Protein AF-A0A4V1NUN2-F1 (afdb_monomer_lite)

Radius of gyration: 10.96 Å; chains: 1; bounding box: 24×24×30 Å

Secondary structure (DSSP, 8-state):
--EEEEEEESSSTTEEEEEETTPPPP--SS---EEEEEEEEGGGS-HHHHHHHHHHSEEEEE--

Organism: NCBI:txid1560006

Sequence (64 aa):
MQEFDLYVNSQEPNLGLYVRAGAALPDLSSLHPWEFYRAVAANELSAELVQRIQIDGHAFQDLG

pLDDT: mean 85.05, std 10.16, range [48.69, 93.0]

Foldseek 3Di:
DWKWWWWAAPVQRQKIKTAGPPDDDPPPVDPRPGHTDDMDHPVNDDPVQVVCCVVVRMDMDGND

Structure (mmCIF, N/CA/C/O backbone):
data_AF-A0A4V1NUN2-F1
#
_entry.id   AF-A0A4V1NUN2-F1
#
loop_
_atom_site.group_PDB
_atom_site.id
_atom_site.type_symbol
_atom_site.label_atom_id
_atom_site.label_alt_id
_atom_site.label_comp_id
_atom_site.label_asym_id
_atom_site.label_entity_id
_atom_site.label_seq_id
_atom_site.pdbx_PDB_ins_code
_atom_site.Cartn_x
_atom_site.Cartn_y
_atom_site.Cartn_z
_atom_site.occupancy
_atom_site.B_iso_or_equiv
_atom_site.auth_seq_id
_atom_site.auth_comp_id
_atom_site.auth_asym_id
_atom_site.auth_atom_id
_atom_site.pdbx_PDB_model_num
ATOM 1 N N . MET A 1 1 ? -3.289 -2.533 14.828 1.00 74.50 1 MET A N 1
ATOM 2 C CA . MET A 1 1 ? -3.378 -1.305 14.007 1.00 74.50 1 MET A CA 1
ATOM 3 C C . MET A 1 1 ? -3.532 -1.764 12.565 1.00 74.50 1 MET A C 1
ATOM 5 O O . MET A 1 1 ? -3.078 -2.862 12.281 1.00 74.50 1 MET A O 1
ATOM 9 N N . GLN A 1 2 ? -4.255 -1.044 11.704 1.00 85.31 2 GLN A N 1
ATOM 10 C CA . GLN A 1 2 ? -4.388 -1.474 10.306 1.00 85.31 2 GLN A CA 1
ATOM 11 C C . GLN A 1 2 ? -3.098 -1.121 9.554 1.00 85.31 2 GLN A C 1
ATOM 13 O O . GLN A 1 2 ? -2.617 0.006 9.666 1.00 85.31 2 GLN A O 1
ATOM 18 N N . GLU A 1 3 ? -2.545 -2.090 8.834 1.00 90.81 3 GLU A N 1
ATOM 19 C CA . GLU A 1 3 ? -1.307 -1.968 8.063 1.00 90.81 3 GLU A CA 1
ATOM 20 C C . GLU A 1 3 ? -1.582 -2.317 6.599 1.00 90.81 3 GLU A C 1
ATOM 22 O O . GLU A 1 3 ? -2.520 -3.060 6.276 1.00 90.81 3 GLU A O 1
ATOM 27 N N . PHE A 1 4 ? -0.770 -1.744 5.723 1.00 92.81 4 PHE A N 1
ATOM 28 C CA . PHE A 1 4 ? -0.857 -1.896 4.282 1.00 92.81 4 PHE A CA 1
ATOM 29 C C . PHE A 1 4 ? 0.524 -2.183 3.714 1.00 92.81 4 PHE A C 1
ATOM 31 O O . PHE A 1 4 ? 1.510 -1.594 4.150 1.00 92.81 4 PHE A O 1
ATOM 38 N N . ASP A 1 5 ? 0.587 -3.064 2.728 1.00 92.50 5 ASP A N 1
ATOM 39 C CA . ASP A 1 5 ? 1.826 -3.362 2.023 1.00 92.50 5 ASP A CA 1
ATOM 40 C C . ASP A 1 5 ? 1.953 -2.413 0.828 1.00 92.50 5 ASP A C 1
ATOM 42 O O . ASP A 1 5 ? 1.033 -2.308 0.012 1.00 92.50 5 ASP A O 1
ATOM 46 N N . LEU A 1 6 ? 3.081 -1.707 0.744 1.00 91.94 6 LEU A N 1
ATOM 47 C CA . LEU A 1 6 ? 3.438 -0.852 -0.383 1.00 91.94 6 LEU A CA 1
ATOM 48 C C . LEU A 1 6 ? 4.371 -1.609 -1.323 1.00 91.94 6 LEU A C 1
ATOM 50 O O . LEU A 1 6 ? 5.452 -2.052 -0.928 1.00 91.94 6 LEU A O 1
ATOM 54 N N . TYR A 1 7 ? 3.964 -1.675 -2.581 1.00 90.75 7 TYR A N 1
ATOM 55 C CA . TYR A 1 7 ? 4.743 -2.172 -3.699 1.00 90.75 7 TYR A CA 1
ATOM 56 C C . TYR A 1 7 ? 5.107 -1.008 -4.616 1.00 90.75 7 TYR A C 1
ATOM 58 O O . TYR A 1 7 ? 4.281 -0.132 -4.864 1.00 90.75 7 TYR A O 1
ATOM 66 N N . VAL A 1 8 ? 6.329 -0.998 -5.134 1.00 89.56 8 VAL A N 1
ATOM 67 C CA . VAL A 1 8 ? 6.785 -0.005 -6.118 1.00 89.56 8 VAL A CA 1
ATOM 68 C C . VAL A 1 8 ? 7.041 -0.682 -7.448 1.00 89.56 8 VAL A C 1
ATOM 70 O O . VAL A 1 8 ? 7.422 -1.850 -7.483 1.00 89.56 8 VAL A O 1
ATOM 73 N N . ASN A 1 9 ? 6.824 0.043 -8.539 1.00 86.44 9 ASN A N 1
ATOM 74 C CA . ASN A 1 9 ? 7.070 -0.474 -9.875 1.00 86.44 9 ASN A CA 1
ATOM 75 C C . ASN A 1 9 ? 8.467 -0.057 -10.360 1.00 86.44 9 ASN A C 1
ATOM 77 O O . ASN A 1 9 ? 8.744 1.128 -10.522 1.00 86.44 9 ASN A O 1
ATOM 81 N N . SER A 1 10 ? 9.351 -1.008 -10.663 1.00 82.94 10 SER A N 1
ATOM 82 C CA . SER A 1 10 ? 10.704 -0.699 -11.163 1.00 82.94 10 SER A CA 1
ATOM 83 C C . SER A 1 10 ? 10.721 -0.100 -12.583 1.00 82.94 10 SER A C 1
ATOM 85 O O . SER A 1 10 ? 11.749 0.415 -13.015 1.00 82.94 10 SER A O 1
ATOM 87 N N . GLN A 1 11 ? 9.613 -0.161 -13.334 1.00 84.62 11 GLN A N 1
ATOM 88 C CA . GLN A 1 11 ? 9.426 0.574 -14.598 1.00 84.62 11 GLN A CA 1
ATOM 89 C C . GLN A 1 11 ? 8.853 1.981 -14.375 1.00 84.62 11 GLN A C 1
ATOM 91 O O . GLN A 1 11 ? 9.101 2.875 -15.180 1.00 84.62 11 GLN A O 1
ATOM 96 N N . GLU A 1 12 ? 8.105 2.179 -13.289 1.00 84.81 12 GLU A N 1
ATOM 97 C CA . GLU A 1 12 ? 7.453 3.440 -12.930 1.00 84.81 12 GLU A CA 1
ATOM 98 C C . GLU A 1 12 ? 7.783 3.777 -11.468 1.00 84.81 12 GLU A C 1
ATOM 100 O O . GLU A 1 12 ? 6.967 3.532 -10.579 1.00 84.81 12 GLU A O 1
ATOM 105 N N . PRO A 1 13 ? 8.981 4.325 -11.184 1.00 81.06 13 PRO A N 1
ATOM 106 C CA . PRO A 1 13 ? 9.476 4.488 -9.811 1.00 81.06 13 PRO A CA 1
ATOM 107 C C . PRO A 1 13 ? 8.631 5.445 -8.960 1.00 81.06 13 PRO A C 1
ATOM 109 O O . PRO A 1 13 ? 8.706 5.408 -7.734 1.00 81.06 13 PRO A O 1
ATOM 112 N N . ASN A 1 14 ? 7.813 6.279 -9.605 1.00 88.88 14 ASN A N 1
ATOM 113 C CA . ASN A 1 14 ? 6.890 7.188 -8.938 1.00 88.88 14 ASN A CA 1
ATOM 114 C C . ASN A 1 14 ? 5.523 6.545 -8.671 1.00 88.88 14 ASN A C 1
ATOM 116 O O . ASN A 1 14 ? 4.670 7.194 -8.090 1.00 88.88 14 ASN A O 1
ATOM 120 N N . LEU A 1 15 ? 5.273 5.299 -9.080 1.00 89.38 15 LEU A N 1
ATOM 121 C CA . LEU A 1 15 ? 3.983 4.650 -8.876 1.00 89.38 15 LEU A CA 1
ATOM 122 C C . LEU A 1 15 ? 4.054 3.648 -7.719 1.00 89.38 15 LEU A C 1
ATOM 124 O O . LEU A 1 15 ? 4.752 2.633 -7.781 1.00 89.38 15 LEU A O 1
ATOM 128 N N . GLY A 1 16 ? 3.288 3.933 -6.668 1.00 91.25 16 GLY A N 1
ATOM 129 C CA . GLY A 1 16 ? 3.079 3.066 -5.518 1.00 91.25 16 GLY A CA 1
ATOM 130 C C . GLY A 1 16 ? 1.748 2.324 -5.603 1.00 91.25 16 GLY A C 1
ATOM 131 O O . GLY A 1 16 ? 0.708 2.908 -5.910 1.00 91.25 16 GLY A O 1
ATOM 132 N N . LEU A 1 17 ? 1.771 1.034 -5.290 1.00 91.56 17 LEU A N 1
ATOM 133 C CA . LEU A 1 17 ? 0.598 0.186 -5.130 1.00 91.56 17 LEU A CA 1
ATOM 134 C C . LEU A 1 17 ? 0.467 -0.202 -3.660 1.00 91.56 17 LEU A C 1
ATOM 136 O O . LEU A 1 17 ? 1.304 -0.915 -3.114 1.00 91.56 17 LEU A O 1
ATOM 140 N N . TYR A 1 18 ? -0.615 0.242 -3.040 1.00 92.50 18 TYR A N 1
ATOM 141 C CA . TYR A 1 18 ? -0.970 -0.105 -1.675 1.00 92.50 18 TYR A CA 1
ATOM 142 C C . TYR A 1 18 ? -2.002 -1.223 -1.674 1.00 92.50 18 TYR A C 1
ATOM 144 O O . TYR A 1 18 ? -3.030 -1.126 -2.345 1.00 92.50 18 TYR A O 1
ATOM 152 N N . VAL A 1 19 ? -1.767 -2.259 -0.878 1.00 91.69 19 VAL A N 1
ATOM 153 C CA . VAL A 1 19 ? -2.712 -3.362 -0.662 1.00 91.69 19 VAL A CA 1
ATOM 154 C C . VAL A 1 19 ? -2.887 -3.627 0.826 1.00 91.69 19 VAL A C 1
ATOM 156 O O . VAL A 1 19 ? -2.083 -3.199 1.653 1.00 91.69 19 VAL A O 1
ATOM 159 N N . ARG A 1 20 ? -3.959 -4.325 1.200 1.00 90.62 20 ARG A N 1
ATOM 160 C CA . ARG A 1 20 ? -4.156 -4.745 2.596 1.00 90.62 20 ARG A CA 1
ATOM 161 C C . ARG A 1 20 ? -3.021 -5.675 3.027 1.00 90.62 20 ARG A C 1
ATOM 163 O O . ARG A 1 20 ? -2.676 -6.577 2.271 1.00 90.62 20 ARG A O 1
ATOM 170 N N . ALA A 1 21 ? -2.498 -5.487 4.240 1.00 84.19 21 ALA A N 1
ATOM 171 C CA . ALA A 1 21 ? -1.428 -6.337 4.755 1.00 84.19 21 ALA A CA 1
ATOM 172 C C . ALA A 1 21 ? -1.799 -7.826 4.679 1.00 84.19 21 ALA A C 1
ATOM 174 O O . ALA A 1 21 ? -2.864 -8.238 5.153 1.00 84.19 21 ALA A O 1
ATOM 175 N N . GLY A 1 22 ? -0.924 -8.622 4.063 1.00 76.25 22 GLY A N 1
ATOM 176 C CA . GLY A 1 22 ? -1.122 -10.065 3.896 1.00 76.25 22 GLY A CA 1
ATO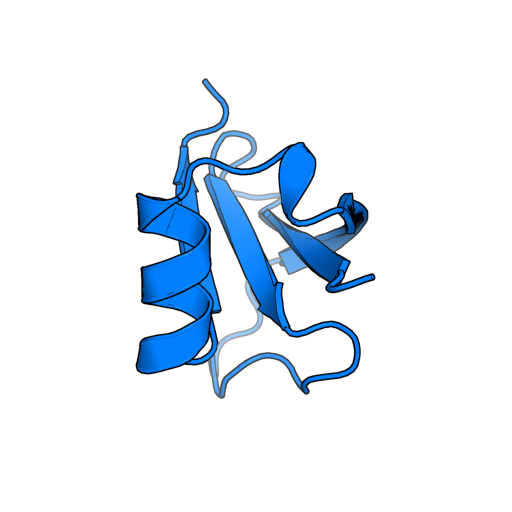M 177 C C . GLY A 1 22 ? -2.191 -10.463 2.871 1.00 76.25 22 GLY A C 1
ATOM 178 O O . GLY A 1 22 ? -2.503 -11.649 2.752 1.00 76.25 22 GLY A O 1
ATOM 179 N N . ALA A 1 23 ? -2.753 -9.511 2.119 1.00 77.69 23 ALA A N 1
ATOM 180 C CA . ALA A 1 23 ? -3.523 -9.837 0.929 1.00 77.69 23 ALA A CA 1
ATOM 181 C C . ALA A 1 23 ? -2.575 -10.289 -0.186 1.00 77.69 23 ALA A C 1
ATOM 183 O O . ALA A 1 23 ? -1.497 -9.725 -0.377 1.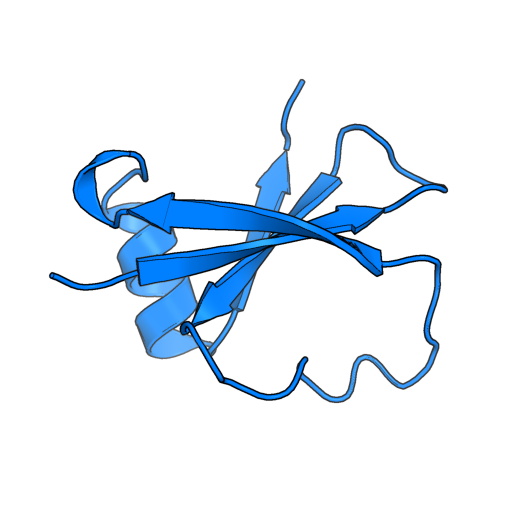00 77.69 23 ALA A O 1
ATOM 184 N N . ALA A 1 24 ? -2.997 -11.296 -0.950 1.00 71.75 24 ALA A N 1
ATOM 185 C CA . ALA A 1 24 ? -2.359 -11.562 -2.228 1.00 71.75 24 ALA A CA 1
ATOM 186 C C . ALA A 1 24 ? -2.492 -10.309 -3.102 1.00 71.75 24 ALA A C 1
ATOM 188 O O . ALA A 1 24 ? -3.535 -9.644 -3.073 1.00 71.75 24 ALA A O 1
ATOM 189 N N . LEU A 1 25 ? -1.447 -9.998 -3.873 1.00 72.50 25 LEU A N 1
ATOM 190 C CA . LEU A 1 25 ? -1.570 -8.988 -4.916 1.00 72.50 25 LEU A CA 1
ATOM 191 C C . LEU A 1 25 ? -2.794 -9.345 -5.775 1.00 72.50 25 LEU A C 1
ATOM 193 O O . LEU A 1 25 ? -2.985 -10.531 -6.076 1.00 72.50 25 LEU A O 1
ATOM 197 N N . PRO A 1 26 ? -3.644 -8.363 -6.133 1.00 69.88 26 PRO A N 1
ATOM 198 C CA . PRO A 1 26 ? -4.741 -8.615 -7.056 1.00 69.88 26 PRO A CA 1
ATOM 199 C C . PRO A 1 26 ? -4.193 -9.259 -8.333 1.00 69.88 26 PRO A C 1
ATOM 201 O O . PRO A 1 26 ? -2.997 -9.149 -8.607 1.00 69.88 26 PRO A O 1
ATOM 204 N N . ASP A 1 27 ? -5.054 -9.943 -9.093 1.00 66.50 27 ASP A N 1
ATOM 205 C CA . ASP A 1 27 ? -4.694 -10.603 -10.356 1.00 66.50 27 ASP A CA 1
ATOM 206 C C . ASP A 1 27 ? -4.332 -9.537 -11.412 1.00 66.50 27 ASP A C 1
ATOM 208 O O . ASP A 1 27 ? -5.075 -9.208 -12.331 1.00 66.50 27 ASP A O 1
ATOM 212 N N . LEU A 1 28 ? -3.174 -8.915 -11.204 1.00 66.00 28 LEU A N 1
ATOM 213 C CA . LEU A 1 28 ? -2.471 -7.999 -12.077 1.00 66.00 28 LEU A CA 1
ATOM 214 C C . LEU A 1 28 ? -1.699 -8.903 -13.032 1.00 66.00 28 LEU A C 1
ATOM 216 O O . LEU A 1 28 ? -0.473 -8.950 -12.971 1.00 66.00 28 LEU A O 1
ATOM 220 N N . SER A 1 29 ? -2.422 -9.701 -13.830 1.00 48.69 29 SER A N 1
ATOM 221 C CA . SER A 1 29 ? -1.983 -10.919 -14.544 1.00 48.69 29 SER A CA 1
ATOM 222 C C . SER A 1 29 ? -0.815 -10.740 -15.534 1.00 48.69 29 SER A C 1
ATOM 224 O O . SER A 1 29 ? -0.498 -11.622 -16.327 1.00 48.69 29 S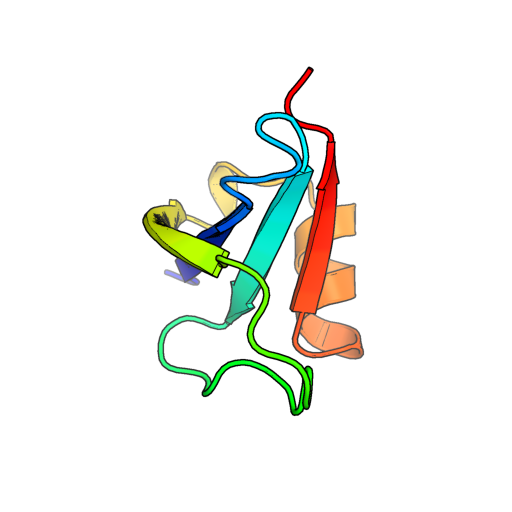ER A O 1
ATOM 226 N N . SER A 1 30 ? -0.139 -9.602 -15.509 1.00 52.06 30 SER A N 1
ATOM 227 C CA . SER A 1 30 ? 1.195 -9.393 -16.041 1.00 52.06 30 SER A CA 1
ATOM 228 C C . SER A 1 30 ? 2.019 -8.711 -14.955 1.00 52.06 30 SER A C 1
ATOM 230 O O . SER A 1 30 ? 1.992 -7.485 -14.861 1.00 52.06 30 SER A O 1
ATOM 232 N N . LEU A 1 31 ? 2.718 -9.515 -14.144 1.00 58.69 31 LEU A N 1
ATOM 233 C CA . LEU A 1 31 ? 3.768 -9.122 -13.194 1.00 58.69 31 LEU A CA 1
ATOM 234 C C . LEU A 1 31 ? 4.865 -8.299 -13.907 1.00 58.69 31 LEU A C 1
ATOM 236 O O . LEU A 1 31 ? 5.966 -8.773 -14.164 1.00 58.69 31 LEU A O 1
ATOM 240 N N . HIS A 1 32 ? 4.5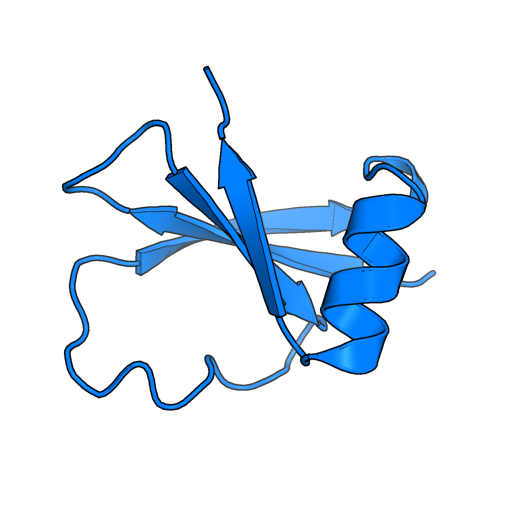46 -7.058 -14.264 1.00 65.75 32 HIS A N 1
ATOM 241 C CA . HIS A 1 32 ? 5.500 -5.959 -14.348 1.00 65.75 32 HIS A CA 1
ATOM 242 C C . HIS A 1 32 ? 6.040 -5.718 -12.927 1.00 65.75 32 HIS A C 1
ATOM 244 O O . HIS A 1 32 ? 5.398 -6.167 -11.974 1.00 65.75 32 HIS A O 1
ATOM 250 N N . PRO A 1 33 ? 7.225 -5.112 -12.752 1.00 79.56 33 PRO A N 1
ATOM 251 C CA . PRO A 1 33 ? 8.080 -5.360 -11.593 1.00 79.56 33 PRO A CA 1
ATOM 252 C C . PRO A 1 33 ? 7.598 -4.620 -10.338 1.00 79.56 33 PRO A C 1
ATOM 254 O O . PRO A 1 33 ? 8.199 -3.649 -9.898 1.00 79.56 33 PRO A O 1
ATOM 257 N N . TRP A 1 34 ? 6.478 -5.075 -9.780 1.00 84.75 34 TRP A N 1
ATOM 258 C CA . TRP A 1 34 ? 5.969 -4.670 -8.483 1.00 84.75 34 TRP A CA 1
ATOM 259 C C . TRP A 1 34 ? 6.791 -5.367 -7.412 1.00 84.75 34 TRP A C 1
ATOM 261 O O . TRP A 1 34 ? 6.614 -6.553 -7.132 1.00 84.75 34 TRP A O 1
ATOM 271 N N . GLU A 1 35 ? 7.709 -4.621 -6.826 1.00 86.38 35 GLU A N 1
ATOM 272 C CA . GLU A 1 35 ? 8.570 -5.090 -5.757 1.00 86.38 35 GLU A CA 1
ATOM 273 C C . GLU A 1 35 ? 8.011 -4.601 -4.427 1.00 86.38 35 GLU A C 1
ATOM 275 O O . GLU A 1 35 ? 7.663 -3.428 -4.277 1.00 86.38 35 GLU A O 1
ATOM 280 N N . PHE A 1 36 ? 7.908 -5.505 -3.453 1.00 88.31 36 PHE A N 1
ATOM 281 C CA . PHE A 1 36 ? 7.555 -5.110 -2.096 1.00 88.31 36 PHE A CA 1
ATOM 282 C C . PHE A 1 36 ? 8.596 -4.115 -1.579 1.00 88.31 36 PHE A C 1
ATOM 284 O O . PHE A 1 36 ? 9.790 -4.416 -1.547 1.00 88.31 36 PHE A O 1
ATOM 291 N N . TYR A 1 37 ? 8.134 -2.942 -1.162 1.00 88.94 37 TYR A N 1
ATOM 292 C CA . TYR A 1 37 ? 8.993 -1.873 -0.678 1.00 88.94 37 TYR A CA 1
ATOM 293 C C . TYR A 1 37 ? 8.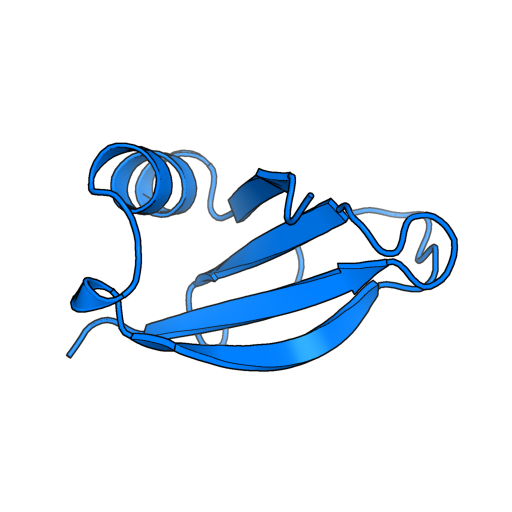990 -1.814 0.850 1.00 88.94 37 TYR A C 1
ATOM 295 O O . TYR A 1 37 ? 10.045 -1.905 1.477 1.00 88.94 37 TYR A O 1
ATOM 303 N N . ARG A 1 38 ? 7.807 -1.682 1.467 1.00 91.62 38 ARG A N 1
ATOM 304 C CA . ARG A 1 38 ? 7.644 -1.681 2.931 1.00 91.62 38 ARG A CA 1
ATOM 305 C C . ARG A 1 38 ? 6.190 -1.870 3.346 1.00 91.62 38 ARG A C 1
ATOM 307 O O . ARG A 1 38 ? 5.274 -1.556 2.593 1.00 91.62 38 ARG A O 1
ATOM 314 N N . ALA A 1 39 ? 5.995 -2.253 4.603 1.00 92.62 39 ALA A N 1
ATOM 315 C CA . ALA A 1 39 ? 4.723 -2.056 5.280 1.00 92.62 39 ALA A CA 1
ATOM 316 C C . ALA A 1 39 ? 4.558 -0.577 5.681 1.00 92.62 39 ALA A C 1
ATOM 318 O O . ALA A 1 39 ? 5.525 0.117 6.031 1.00 92.62 39 ALA A O 1
ATOM 319 N N . VAL A 1 40 ? 3.324 -0.094 5.606 1.00 92.81 40 VAL A N 1
ATOM 320 C CA . VAL A 1 40 ? 2.924 1.276 5.920 1.00 92.81 40 VAL A CA 1
ATOM 321 C C . VAL A 1 40 ? 1.708 1.226 6.833 1.00 92.81 40 VAL A C 1
ATOM 323 O O . VAL A 1 40 ? 0.725 0.534 6.556 1.00 92.81 40 VAL A O 1
ATOM 326 N N . ALA A 1 41 ? 1.766 1.949 7.946 1.00 91.94 41 ALA A N 1
ATOM 327 C CA . ALA A 1 41 ? 0.651 1.994 8.877 1.00 91.94 41 ALA A CA 1
ATOM 328 C C . ALA A 1 41 ? -0.470 2.896 8.330 1.00 91.94 41 ALA A C 1
ATOM 330 O O . ALA A 1 41 ? -0.218 3.901 7.671 1.00 91.94 41 ALA A O 1
ATOM 331 N N . ALA A 1 42 ? -1.733 2.569 8.619 1.00 90.38 42 ALA A N 1
ATOM 332 C CA . ALA A 1 42 ? -2.887 3.322 8.113 1.00 90.38 42 ALA A CA 1
ATOM 333 C C . ALA A 1 42 ? -2.869 4.820 8.468 1.00 90.38 42 ALA A C 1
ATOM 335 O O . ALA A 1 42 ? -3.452 5.625 7.753 1.00 90.38 42 ALA A O 1
ATOM 336 N N . ASN A 1 43 ? -2.220 5.193 9.572 1.00 90.75 43 ASN A N 1
ATOM 337 C CA . ASN A 1 43 ? -2.057 6.582 10.004 1.00 90.75 43 ASN A CA 1
ATOM 338 C C . ASN A 1 43 ? -0.998 7.358 9.201 1.00 90.75 43 ASN A C 1
ATOM 340 O O . ASN A 1 43 ? -0.960 8.580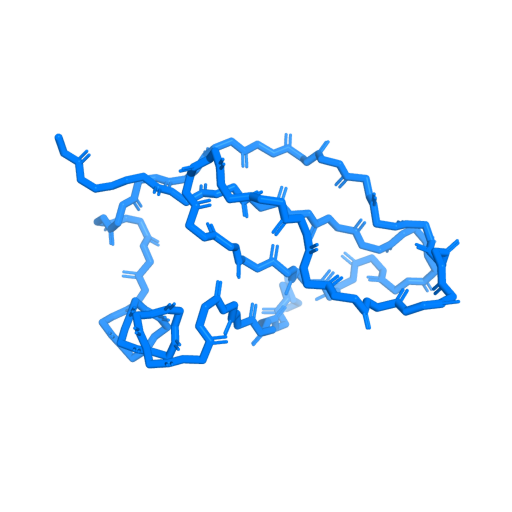 9.305 1.00 90.75 43 ASN A O 1
ATOM 344 N N . GLU A 1 44 ? -0.144 6.675 8.435 1.00 90.12 44 GLU A N 1
ATOM 345 C CA . GLU A 1 44 ? 0.787 7.292 7.480 1.00 90.12 44 GLU A CA 1
ATOM 346 C C . GLU A 1 44 ? 0.113 7.569 6.124 1.00 90.12 44 GLU A C 1
ATOM 348 O O . GLU A 1 44 ? 0.671 8.278 5.290 1.00 90.12 44 GLU A O 1
ATOM 353 N N . LEU A 1 45 ? -1.085 7.021 5.895 1.00 90.69 45 LEU A N 1
ATOM 354 C CA . LEU A 1 45 ? -1.836 7.153 4.650 1.00 90.69 45 LEU A CA 1
ATOM 355 C C . LEU A 1 45 ? -2.965 8.175 4.789 1.00 90.69 45 LEU A C 1
ATOM 357 O O . LEU A 1 45 ? -3.546 8.368 5.858 1.00 90.69 45 LEU A O 1
ATOM 361 N N . SER A 1 46 ? -3.333 8.806 3.675 1.00 92.25 46 SER A N 1
ATOM 362 C CA . SER A 1 46 ? -4.535 9.638 3.628 1.00 92.25 46 SER A CA 1
ATOM 363 C C . SER A 1 46 ? -5.797 8.786 3.788 1.00 92.25 46 SER A C 1
ATOM 365 O O . SER A 1 46 ? -5.879 7.668 3.278 1.00 92.25 46 SER A O 1
ATOM 367 N N . ALA A 1 47 ? -6.821 9.342 4.442 1.00 91.81 47 ALA A N 1
ATOM 368 C CA . ALA A 1 47 ? -8.092 8.649 4.667 1.00 91.81 47 ALA A CA 1
ATOM 369 C C . ALA A 1 47 ? -8.753 8.170 3.360 1.00 91.81 47 ALA A C 1
ATOM 371 O O . ALA A 1 47 ? -9.322 7.081 3.324 1.00 91.81 47 ALA A O 1
ATOM 372 N N . GLU A 1 48 ? -8.619 8.944 2.278 1.00 92.25 48 GLU A N 1
ATOM 373 C CA . GLU A 1 48 ? -9.112 8.568 0.950 1.00 92.25 48 GLU A CA 1
ATOM 374 C C . GLU A 1 48 ? -8.434 7.294 0.427 1.00 92.25 48 GLU A C 1
ATOM 376 O O . GLU A 1 48 ? -9.108 6.368 -0.023 1.00 92.25 48 GLU A O 1
ATOM 381 N N . LEU A 1 49 ? -7.108 7.201 0.551 1.00 92.06 49 LEU A N 1
ATOM 382 C CA . LEU A 1 49 ? -6.351 6.033 0.115 1.00 92.06 49 LEU A CA 1
ATOM 383 C C . LEU A 1 49 ? -6.740 4.793 0.925 1.00 92.06 49 LEU A C 1
ATOM 385 O O . LEU A 1 49 ? -7.007 3.738 0.356 1.00 92.06 49 LEU A O 1
ATOM 389 N N . VAL A 1 50 ? -6.856 4.941 2.248 1.00 92.69 50 VAL A N 1
ATOM 390 C CA . VAL A 1 50 ? -7.323 3.875 3.144 1.00 92.69 50 VAL A CA 1
ATOM 391 C C . VAL A 1 50 ? -8.703 3.373 2.722 1.00 92.69 50 VAL A C 1
ATOM 393 O O . VAL A 1 50 ? -8.903 2.161 2.625 1.00 92.69 50 VAL A O 1
ATOM 396 N N . GLN A 1 51 ? -9.645 4.275 2.426 1.00 93.00 51 GLN A N 1
ATOM 397 C CA . GLN A 1 51 ? -10.974 3.885 1.957 1.00 93.00 51 GLN A CA 1
ATOM 398 C C . GLN A 1 51 ? -10.927 3.155 0.614 1.00 93.00 51 GLN A C 1
ATOM 400 O O . GLN A 1 51 ? -11.597 2.136 0.471 1.00 93.00 51 GLN A O 1
ATOM 405 N N . ARG A 1 52 ? -10.117 3.614 -0.347 1.00 92.00 52 ARG A N 1
ATOM 406 C CA . ARG A 1 52 ? -9.966 2.935 -1.646 1.00 92.00 52 ARG A CA 1
ATOM 407 C C . ARG A 1 52 ? -9.414 1.521 -1.481 1.00 92.00 52 ARG A C 1
ATOM 409 O O . ARG A 1 52 ? -10.015 0.576 -1.973 1.00 92.00 52 ARG A O 1
ATOM 416 N N . ILE A 1 53 ? -8.369 1.330 -0.674 1.00 91.44 53 ILE A N 1
ATOM 417 C CA . ILE A 1 53 ? -7.830 -0.013 -0.387 1.00 91.44 53 ILE A CA 1
ATOM 418 C C . ILE A 1 53 ? -8.869 -0.891 0.339 1.00 91.44 53 ILE A C 1
ATOM 420 O O . ILE A 1 53 ? -8.915 -2.114 0.177 1.00 91.44 53 ILE A O 1
ATOM 424 N N . GLN A 1 54 ? -9.730 -0.294 1.164 1.00 89.25 54 GLN A N 1
ATOM 425 C CA . GLN A 1 54 ? -10.827 -1.016 1.804 1.00 89.25 54 GLN A CA 1
ATOM 426 C C . GLN A 1 54 ? -11.962 -1.374 0.827 1.00 89.25 54 GLN A C 1
ATOM 428 O O . GLN A 1 54 ? -12.574 -2.421 1.008 1.00 89.25 54 GLN A O 1
ATOM 433 N N . ILE A 1 55 ? -12.242 -0.583 -0.203 1.00 90.12 55 ILE A N 1
ATOM 434 C CA . ILE A 1 55 ? -13.312 -0.873 -1.170 1.00 90.12 55 ILE A CA 1
ATOM 435 C C . ILE A 1 55 ? -12.811 -1.818 -2.268 1.00 90.12 55 ILE A C 1
ATOM 437 O O . ILE A 1 55 ? -13.400 -2.873 -2.491 1.00 90.12 55 ILE A O 1
ATOM 441 N N . ASP A 1 56 ? -11.693 -1.470 -2.896 1.00 88.56 56 ASP A N 1
ATOM 442 C CA . ASP A 1 56 ? -11.146 -2.130 -4.084 1.00 88.56 56 ASP A CA 1
ATOM 443 C C . ASP A 1 56 ? -10.110 -3.220 -3.747 1.00 88.56 56 ASP A C 1
ATOM 445 O O . ASP A 1 56 ? -9.622 -3.937 -4.622 1.00 88.56 56 ASP A O 1
ATOM 449 N N . GLY A 1 57 ? -9.715 -3.337 -2.475 1.00 88.19 57 GLY A N 1
ATOM 450 C CA . GLY A 1 57 ? -8.652 -4.245 -2.019 1.00 88.19 57 GLY A CA 1
ATOM 451 C C . GLY A 1 57 ? -7.232 -3.729 -2.282 1.00 88.19 57 GLY A C 1
ATOM 452 O O . GLY A 1 57 ? -6.278 -4.251 -1.703 1.00 88.19 57 GLY A O 1
ATOM 453 N N . HIS A 1 58 ? -7.098 -2.687 -3.103 1.00 90.62 58 HIS A N 1
ATOM 454 C CA . HIS A 1 58 ? -5.843 -2.048 -3.475 1.00 90.62 58 HIS A CA 1
ATOM 455 C C . HIS A 1 58 ? -6.063 -0.577 -3.856 1.00 90.62 58 HIS A C 1
ATOM 457 O O . HIS A 1 58 ? -7.185 -0.164 -4.138 1.00 90.62 58 HIS A O 1
ATOM 463 N N . ALA A 1 59 ? -4.997 0.218 -3.882 1.00 92.19 59 ALA A N 1
ATOM 464 C CA . ALA A 1 59 ? -5.021 1.567 -4.432 1.00 92.19 59 ALA A CA 1
ATOM 465 C C . ALA A 1 59 ? -3.663 1.944 -5.027 1.00 92.19 59 ALA A C 1
ATOM 467 O O . ALA A 1 59 ? -2.619 1.609 -4.473 1.00 92.19 59 ALA A O 1
ATOM 468 N N . PHE A 1 60 ? -3.695 2.686 -6.130 1.00 90.44 60 PHE A N 1
ATOM 469 C CA . PHE A 1 60 ? -2.509 3.289 -6.731 1.00 90.44 60 PHE A CA 1
ATOM 470 C C . PHE A 1 60 ? -2.348 4.725 -6.246 1.00 90.44 60 PHE A C 1
ATOM 472 O O . PHE A 1 60 ? -3.337 5.457 -6.126 1.00 90.44 60 PHE A O 1
ATOM 479 N N . GLN A 1 61 ? -1.107 5.125 -6.014 1.00 91.06 61 GLN A N 1
ATOM 480 C CA . GLN A 1 61 ? -0.742 6.475 -5.622 1.00 91.06 61 GLN A CA 1
ATOM 481 C C . GLN A 1 61 ? 0.571 6.871 -6.292 1.00 91.06 61 GLN A C 1
ATOM 483 O O . GLN A 1 61 ? 1.513 6.084 -6.345 1.00 91.06 61 GLN A O 1
ATOM 488 N N . ASP A 1 62 ? 0.620 8.111 -6.765 1.00 90.31 62 ASP A N 1
ATOM 489 C CA . ASP A 1 62 ? 1.855 8.735 -7.221 1.00 90.31 62 ASP A CA 1
ATOM 490 C C . ASP A 1 62 ? 2.714 9.171 -6.014 1.00 90.31 62 ASP A C 1
ATOM 492 O O . ASP A 1 62 ? 2.198 9.695 -5.022 1.00 90.31 62 ASP A O 1
ATOM 496 N N . LEU A 1 63 ? 4.011 8.880 -6.079 1.00 85.06 63 LEU A N 1
ATOM 497 C CA . LEU A 1 63 ? 5.030 9.111 -5.054 1.00 85.06 63 LEU A CA 1
ATOM 498 C C . LEU A 1 63 ? 5.940 10.314 -5.396 1.00 85.06 63 LEU A C 1
ATOM 500 O O . LEU A 1 63 ? 6.937 10.513 -4.697 1.00 85.06 63 LEU A O 1
ATOM 504 N N . GLY A 1 64 ? 5.640 11.058 -6.472 1.00 77.44 64 GLY A N 1
ATOM 505 C CA . GLY A 1 64 ? 6.419 12.183 -7.005 1.00 77.44 64 GLY A CA 1
ATOM 506 C C . GLY A 1 64 ? 6.084 13.548 -6.413 1.00 77.44 64 GLY A C 1
ATOM 507 O O . GLY A 1 64 ? 4.916 13.799 -6.044 1.00 77.44 64 GLY A O 1
#